Protein AF-A0ABD2NFI1-F1 (afdb_monomer_lite)

Radius of gyration: 17.72 Å; chains: 1; bounding box: 40×40×46 Å

Organism: NCBI:txid559131

Secondary structure (DSSP, 8-state):
------TTS--EEE-S--SGGGEEEE-BTTBSSS-SEEEE---TT-EEE-HHHHHHHHHHHH--HHHHTTHHHHHHHHHHHHHHHHHHTT--HHHHS-HHHHHHHHHHHHHHHHHHHHHHHHHHT--TTTS--HHHHHHTT--GGGGTTPPPS-HHHHHHHHHHHHHHHHHHH-

Foldseek 3Di:
DDDPDPPPLLWDFALLQQEPVQKDFDDDDPPPDDGPDIDGHDSPPTDTDHNLNNVLLHCLQPDDLVVLVCVVVSLVVVLVVVQVVCVVVPHHCVPSPDSVSVVVCCLVPSVNSLVNNLLNNQQVQDDPVQDDPPVVCVVVVHDPVVSNVRDRPPVVVSVNSNVSSVVSCVVPRD

Sequence (174 aa):
MGSPLDEGDRLVIAHSDCWNNNFMFKYQDEDEITPSKMSFLDFQISMMDSPVKDLAQNIYATCDKSCLDHFDLLLETYYKSLSSSIRSLGSNPDELFTYEQLKQHWQKYSLAGLLSSLTIIKVELLEKDDAPDMVKMAEEGKSIEEYFDLTVRNEEEYNRRILDVFIHYGDNFL

pLDDT: mean 88.52, std 11.93, range [32.16, 98.44]

Structure (mmCIF, N/CA/C/O backbone):
data_AF-A0ABD2NFI1-F1
#
_entry.id   AF-A0ABD2NFI1-F1
#
loop_
_atom_site.group_PDB
_atom_site.id
_atom_site.type_symbol
_atom_site.label_atom_id
_atom_site.label_alt_id
_atom_site.label_comp_id
_atom_site.label_asym_id
_atom_site.label_entity_id
_atom_site.label_seq_id
_atom_site.pdbx_PDB_ins_code
_atom_site.Cartn_x
_atom_site.Cartn_y
_atom_site.Cartn_z
_atom_site.occupancy
_atom_site.B_iso_or_equiv
_atom_site.auth_seq_id
_atom_site.auth_comp_id
_atom_site.auth_asym_id
_atom_site.auth_atom_id
_atom_site.pdbx_PDB_model_num
ATOM 1 N N . MET A 1 1 ? 14.636 -13.029 6.472 1.00 32.16 1 MET A N 1
ATOM 2 C CA . MET A 1 1 ? 14.341 -13.068 7.923 1.00 32.16 1 MET A CA 1
ATOM 3 C C . MET A 1 1 ? 13.673 -11.755 8.285 1.00 32.16 1 MET A C 1
ATOM 5 O O . MET A 1 1 ? 14.338 -10.731 8.204 1.00 32.16 1 MET A O 1
ATOM 9 N N . GLY A 1 2 ? 12.369 -11.758 8.575 1.00 44.31 2 GLY A N 1
ATOM 10 C CA . GLY A 1 2 ? 11.686 -10.562 9.076 1.00 44.31 2 GLY A CA 1
ATOM 11 C C . GLY A 1 2 ? 12.205 -10.204 10.468 1.00 44.31 2 GLY A C 1
ATOM 12 O O . GLY A 1 2 ? 12.577 -11.100 11.227 1.00 44.31 2 GLY A O 1
ATOM 13 N N . SER A 1 3 ? 12.267 -8.911 10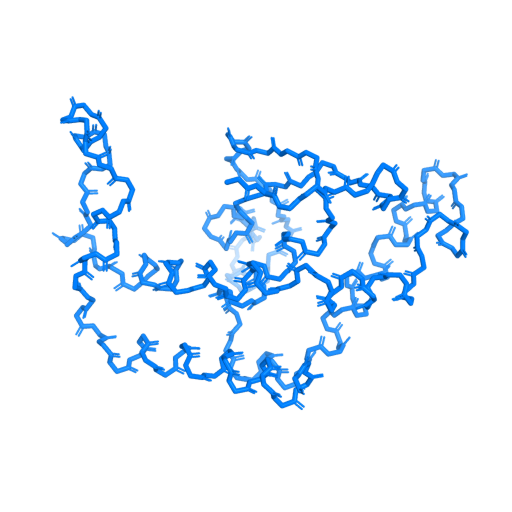.795 1.00 49.59 3 SER A N 1
ATOM 14 C CA . SER A 1 3 ? 12.455 -8.479 12.183 1.00 49.59 3 SER A CA 1
ATOM 15 C C . SER A 1 3 ? 11.414 -9.172 13.069 1.00 49.59 3 SER A C 1
ATOM 17 O O . SER A 1 3 ? 10.292 -9.362 12.592 1.00 49.59 3 SER A O 1
ATOM 19 N N . PRO A 1 4 ? 11.727 -9.531 14.326 1.00 52.56 4 PRO A N 1
ATOM 20 C CA . PRO A 1 4 ? 10.717 -10.063 15.231 1.00 52.56 4 PRO A CA 1
ATOM 21 C C . PRO A 1 4 ? 9.577 -9.045 15.324 1.00 52.56 4 PRO A C 1
ATOM 23 O O . PRO A 1 4 ? 9.786 -7.919 15.770 1.00 52.56 4 PRO A O 1
ATOM 26 N N . LEU A 1 5 ? 8.407 -9.405 14.800 1.00 57.81 5 LEU A N 1
ATOM 27 C CA . LEU A 1 5 ? 7.184 -8.652 15.031 1.00 57.81 5 LEU A CA 1
ATOM 28 C C . LEU A 1 5 ? 6.829 -8.881 16.498 1.00 57.81 5 LEU A C 1
ATOM 30 O O . LEU A 1 5 ? 6.733 -10.031 16.930 1.00 57.81 5 LEU A O 1
ATOM 34 N N . ASP A 1 6 ? 6.697 -7.809 17.273 1.00 58.41 6 ASP A N 1
ATOM 35 C CA . ASP A 1 6 ? 6.327 -7.932 18.679 1.00 58.41 6 ASP A CA 1
ATOM 36 C C . ASP A 1 6 ? 4.886 -8.462 18.759 1.00 58.41 6 ASP A C 1
ATOM 38 O O . ASP A 1 6 ? 3.989 -7.931 18.104 1.00 58.41 6 ASP A O 1
ATOM 42 N N . GLU A 1 7 ? 4.632 -9.486 19.583 1.00 49.69 7 GLU A N 1
ATOM 43 C CA . GLU A 1 7 ? 3.296 -10.090 19.791 1.00 49.69 7 GLU A CA 1
ATOM 44 C C . GLU A 1 7 ? 2.213 -9.067 20.224 1.00 49.69 7 GLU A C 1
ATOM 46 O O . GLU A 1 7 ? 1.022 -9.379 20.220 1.00 49.69 7 GLU A O 1
ATOM 51 N N . GLY A 1 8 ? 2.604 -7.833 20.571 1.00 61.81 8 GLY A N 1
ATOM 52 C CA . GLY A 1 8 ? 1.719 -6.710 20.891 1.00 61.81 8 GLY A CA 1
ATOM 53 C C . GLY A 1 8 ? 1.258 -5.852 19.702 1.00 61.81 8 GLY A C 1
ATOM 54 O O . GLY A 1 8 ? 0.309 -5.083 19.862 1.00 61.81 8 GLY A O 1
ATOM 55 N N . ASP A 1 9 ? 1.852 -5.989 18.514 1.00 67.00 9 ASP A N 1
ATOM 56 C CA . ASP A 1 9 ? 1.674 -5.051 17.391 1.00 67.00 9 ASP A CA 1
ATOM 57 C C . ASP A 1 9 ? 0.393 -5.294 16.563 1.00 67.00 9 ASP A C 1
ATOM 59 O O . ASP A 1 9 ? 0.391 -5.083 15.360 1.00 67.00 9 ASP A O 1
ATOM 63 N N . ARG A 1 10 ? -0.724 -5.726 17.174 1.00 82.06 10 ARG A N 1
ATOM 64 C CA . ARG A 1 10 ? -2.060 -5.815 16.521 1.00 82.06 10 ARG A CA 1
ATOM 65 C C . ARG A 1 10 ? -2.000 -6.325 15.063 1.00 82.06 10 ARG A C 1
ATOM 67 O O . ARG A 1 10 ? -2.485 -5.671 14.140 1.00 82.06 10 ARG A O 1
ATOM 74 N N . LEU A 1 11 ? -1.357 -7.477 14.871 1.00 89.25 11 LEU A N 1
ATOM 75 C CA . LEU A 1 11 ? -1.077 -8.032 13.546 1.00 89.25 11 LEU A CA 1
ATOM 76 C C . LEU A 1 11 ? -2.362 -8.422 12.802 1.00 89.25 11 LEU A C 1
ATOM 78 O O . LEU A 1 11 ? -3.354 -8.831 13.411 1.00 89.25 11 LEU A O 1
ATOM 82 N N . VAL A 1 12 ? -2.310 -8.348 11.475 1.00 92.12 12 VAL A N 1
ATOM 83 C CA . VAL A 1 12 ? -3.376 -8.770 10.558 1.00 92.12 12 VAL A CA 1
ATOM 84 C C . VAL A 1 12 ? -2.855 -9.848 9.614 1.00 92.12 12 VAL A C 1
ATOM 86 O O . VAL A 1 12 ? -1.648 -10.020 9.467 1.00 92.12 12 VAL A O 1
ATOM 89 N N . ILE A 1 13 ? -3.761 -10.559 8.942 1.00 93.94 13 ILE A N 1
ATOM 90 C CA . ILE A 1 13 ? -3.381 -11.362 7.775 1.00 93.94 13 ILE A CA 1
ATOM 91 C C . ILE A 1 13 ? -3.102 -10.375 6.639 1.00 93.94 13 ILE A C 1
ATOM 93 O O . ILE A 1 13 ? -4.037 -9.800 6.083 1.00 93.94 13 ILE A O 1
ATOM 97 N N . ALA A 1 14 ? -1.824 -10.158 6.346 1.00 93.81 14 ALA A N 1
ATOM 98 C CA . ALA A 1 14 ? -1.363 -9.342 5.237 1.00 93.81 14 ALA A CA 1
ATOM 99 C C . ALA A 1 14 ? -1.284 -10.191 3.964 1.00 93.81 14 ALA A C 1
ATOM 101 O O . ALA A 1 14 ? -0.852 -11.348 3.993 1.00 93.81 14 ALA A O 1
ATOM 102 N N . HIS A 1 15 ? -1.657 -9.601 2.835 1.00 95.06 15 HIS A N 1
ATOM 103 C CA . HIS A 1 15 ? -1.530 -10.199 1.514 1.00 95.06 15 HIS A CA 1
ATOM 104 C C . HIS A 1 15 ? -0.072 -10.533 1.191 1.00 95.06 15 HIS A C 1
ATOM 106 O O . HIS A 1 15 ? 0.206 -11.604 0.655 1.00 95.06 15 HIS A O 1
ATOM 112 N N . SER A 1 16 ? 0.845 -9.632 1.564 1.00 91.06 16 SER A N 1
ATOM 113 C CA . SER A 1 16 ? 2.303 -9.681 1.355 1.00 91.06 16 SER A CA 1
ATOM 114 C C . SER A 1 16 ? 2.768 -9.611 -0.107 1.00 91.06 16 SER A C 1
ATOM 116 O O . SER A 1 16 ? 3.968 -9.603 -0.372 1.00 91.06 16 SER A O 1
ATOM 118 N N . ASP A 1 17 ? 1.818 -9.493 -1.035 1.00 90.44 17 ASP A N 1
ATOM 119 C CA . ASP A 1 17 ? 2.024 -9.295 -2.475 1.00 90.44 17 ASP A CA 1
ATOM 120 C C . ASP A 1 17 ? 0.986 -8.293 -3.019 1.00 90.44 17 ASP A C 1
ATOM 122 O O . ASP A 1 17 ? 0.242 -8.553 -3.960 1.00 90.44 17 ASP A O 1
ATOM 126 N N . CYS A 1 18 ? 0.829 -7.164 -2.335 1.00 90.25 18 CYS A N 1
ATOM 127 C CA . CYS A 1 18 ? -0.276 -6.223 -2.504 1.00 90.25 18 CYS A CA 1
ATOM 128 C C . CYS A 1 18 ? 0.027 -5.129 -3.548 1.00 90.25 18 CYS A C 1
ATOM 130 O O . CYS A 1 18 ? -0.029 -3.934 -3.259 1.00 90.25 18 CYS A O 1
ATOM 132 N N . TRP A 1 19 ? 0.360 -5.513 -4.778 1.00 87.50 19 TRP A N 1
ATOM 133 C CA . TRP A 1 19 ? 0.554 -4.594 -5.910 1.00 87.50 19 TRP A CA 1
ATOM 134 C C . TRP A 1 19 ? -0.614 -4.680 -6.901 1.00 87.50 19 TRP A C 1
ATOM 136 O O . TRP A 1 19 ? -1.422 -5.608 -6.855 1.00 87.50 19 TRP A O 1
ATOM 146 N N . ASN A 1 20 ? -0.742 -3.678 -7.773 1.00 85.38 20 ASN A N 1
ATOM 147 C CA . ASN A 1 20 ? -1.895 -3.496 -8.667 1.00 85.38 20 ASN A CA 1
ATOM 148 C C . ASN A 1 20 ? -2.203 -4.710 -9.562 1.00 85.38 20 ASN A C 1
ATOM 150 O O . ASN A 1 20 ? -3.373 -4.950 -9.851 1.00 85.38 20 ASN A O 1
ATOM 154 N N . ASN A 1 21 ? -1.197 -5.486 -9.972 1.00 88.31 21 ASN A N 1
ATOM 155 C CA . ASN A 1 21 ? -1.400 -6.682 -10.798 1.00 88.31 21 ASN A CA 1
ATOM 156 C C . ASN A 1 21 ? -2.210 -7.781 -10.095 1.00 88.31 21 ASN A C 1
ATOM 158 O O . ASN A 1 21 ? -2.882 -8.560 -10.768 1.00 88.31 21 ASN A O 1
ATOM 162 N N . ASN A 1 22 ? -2.223 -7.798 -8.762 1.00 92.62 22 ASN A N 1
ATOM 163 C CA . ASN A 1 22 ? -3.023 -8.740 -7.980 1.00 92.62 22 ASN A CA 1
ATOM 164 C C . ASN A 1 22 ? -4.433 -8.205 -7.683 1.00 92.62 22 ASN A C 1
ATOM 166 O O . ASN A 1 22 ? -5.180 -8.808 -6.908 1.00 92.62 22 ASN A O 1
ATOM 170 N N . PHE A 1 23 ? -4.825 -7.066 -8.269 1.00 93.69 23 PHE A N 1
ATOM 171 C CA . PHE A 1 23 ? -6.151 -6.474 -8.096 1.00 93.69 23 PHE A CA 1
ATOM 172 C C . PHE A 1 23 ? -6.967 -6.671 -9.374 1.00 93.69 23 PHE A C 1
ATOM 174 O O . PHE A 1 23 ? -6.698 -6.084 -10.419 1.00 93.69 23 PHE A O 1
ATOM 181 N N . MET A 1 24 ? -8.022 -7.478 -9.291 1.00 94.44 24 MET A N 1
ATOM 182 C CA . MET A 1 24 ? -8.978 -7.639 -10.378 1.00 94.44 24 MET A CA 1
ATOM 183 C C . MET A 1 24 ? -10.095 -6.609 -10.251 1.00 94.44 24 MET A C 1
ATOM 185 O O . MET A 1 24 ? -10.837 -6.605 -9.267 1.00 94.44 24 MET A O 1
ATOM 189 N N . PHE A 1 25 ? -10.263 -5.779 -11.276 1.00 93.81 25 PHE A N 1
ATOM 190 C CA . PHE A 1 25 ? -11.301 -4.756 -11.337 1.00 93.81 25 PHE A CA 1
ATOM 191 C C . PHE A 1 25 ? -12.456 -5.179 -12.250 1.00 93.81 25 PHE A C 1
ATOM 193 O O . PHE A 1 25 ? -12.250 -5.707 -13.341 1.00 93.81 25 PHE A O 1
ATOM 200 N N . LYS A 1 26 ? -13.695 -4.930 -11.811 1.00 93.75 26 LYS A N 1
ATOM 201 C CA . LYS A 1 26 ? -14.905 -5.114 -12.622 1.00 93.75 26 LYS A CA 1
ATOM 202 C C . LYS A 1 26 ? -15.460 -3.764 -13.054 1.00 93.75 26 LYS A C 1
ATOM 204 O O . LYS A 1 26 ? -15.989 -3.028 -12.221 1.00 93.75 26 LYS A O 1
ATOM 209 N N . TYR A 1 27 ? -15.480 -3.522 -14.352 1.00 93.75 27 TYR A N 1
ATOM 210 C CA . TYR A 1 27 ? -16.103 -2.361 -14.985 1.00 93.75 27 TYR A CA 1
ATOM 211 C C . TYR A 1 27 ? -17.554 -2.673 -15.394 1.00 93.75 27 TYR A C 1
ATOM 213 O O . TYR A 1 27 ? -17.928 -3.846 -15.503 1.00 93.75 27 TYR A O 1
ATOM 221 N N . GLN A 1 28 ? -18.400 -1.649 -15.516 1.00 89.12 28 GLN A N 1
ATOM 222 C CA . GLN A 1 28 ? -19.791 -1.800 -15.972 1.00 89.12 28 GLN A CA 1
ATOM 223 C C . GLN A 1 28 ? -19.896 -1.277 -17.398 1.00 89.12 28 GLN A C 1
ATOM 225 O O . GLN A 1 28 ? -19.496 -0.144 -17.641 1.00 89.12 28 GLN A O 1
ATOM 230 N N . ASP A 1 29 ? -20.469 -2.083 -18.293 1.00 84.19 29 ASP A N 1
ATOM 231 C CA . ASP A 1 29 ? -20.730 -1.751 -19.698 1.00 84.19 29 ASP A CA 1
ATOM 232 C C . ASP A 1 29 ? -19.616 -0.898 -20.346 1.00 84.19 29 ASP A C 1
ATOM 234 O O . ASP A 1 29 ? -18.494 -1.378 -20.479 1.00 84.19 29 ASP A O 1
ATOM 238 N N . GLU A 1 30 ? -19.920 0.341 -20.748 1.00 84.00 30 GLU A N 1
ATOM 239 C CA . GLU A 1 30 ? -19.018 1.253 -21.474 1.00 84.00 30 GLU A CA 1
ATOM 240 C C . GLU A 1 30 ? -18.089 2.093 -20.565 1.00 84.00 30 GLU A C 1
ATOM 242 O O . GLU A 1 30 ? -17.254 2.839 -21.076 1.00 84.00 30 GLU A O 1
ATOM 247 N N . ASP A 1 31 ? -18.214 2.019 -19.231 1.00 83.81 31 ASP A N 1
ATOM 248 C CA . ASP A 1 31 ? -17.344 2.770 -18.311 1.00 83.81 31 ASP A CA 1
ATOM 249 C C . ASP A 1 31 ? -16.044 2.004 -18.046 1.00 83.81 31 ASP A C 1
ATOM 251 O O . ASP A 1 31 ? -15.957 1.187 -17.131 1.00 83.81 31 ASP A O 1
ATOM 255 N N . GLU A 1 32 ? -15.021 2.292 -18.849 1.00 83.62 32 GLU A N 1
ATOM 256 C CA . GLU A 1 32 ? -13.670 1.731 -18.712 1.00 83.62 32 GLU A CA 1
ATOM 257 C C . GLU A 1 32 ? -12.801 2.468 -17.672 1.00 83.62 32 GLU A C 1
ATOM 259 O O . GLU A 1 32 ? -11.649 2.096 -17.452 1.00 83.62 32 GLU A O 1
ATOM 264 N N . ILE A 1 33 ? -13.323 3.518 -17.025 1.00 87.44 33 ILE A N 1
ATOM 265 C CA . ILE A 1 33 ? -12.550 4.375 -16.114 1.00 87.44 33 ILE A CA 1
ATOM 266 C C . ILE A 1 33 ? -12.843 4.013 -14.658 1.00 87.44 33 ILE A C 1
ATOM 268 O O . ILE A 1 33 ? -11.915 3.865 -13.860 1.00 87.44 33 ILE A O 1
ATOM 272 N N . THR A 1 34 ? -14.117 3.847 -14.296 1.00 90.31 34 THR A N 1
ATOM 273 C CA . THR A 1 34 ? -14.517 3.669 -12.895 1.00 90.31 34 THR A CA 1
ATOM 274 C C . THR A 1 34 ? -14.871 2.211 -12.598 1.00 90.31 34 THR A C 1
ATOM 276 O O . THR A 1 34 ? -15.915 1.717 -13.033 1.00 90.31 34 THR A O 1
ATOM 279 N N . PRO A 1 35 ? -14.060 1.486 -11.807 1.00 92.38 35 PRO A N 1
ATOM 280 C CA . PRO A 1 35 ? -14.388 0.117 -11.449 1.00 92.38 35 PRO A CA 1
ATOM 281 C C . PRO A 1 35 ? -15.569 0.074 -10.471 1.00 92.38 35 PRO A C 1
ATOM 283 O O . PRO A 1 35 ? -15.612 0.770 -9.459 1.00 92.38 35 PRO A O 1
ATOM 286 N N . SER A 1 36 ? -16.526 -0.810 -10.741 1.00 93.00 36 SER A N 1
ATOM 287 C CA . SER A 1 36 ? -17.692 -1.059 -9.884 1.00 93.00 36 SER A CA 1
ATOM 288 C C . SER A 1 36 ? -17.430 -2.045 -8.748 1.00 93.00 36 SER A C 1
ATOM 290 O O . SER A 1 36 ? -18.149 -2.037 -7.748 1.00 93.00 36 SER A O 1
ATOM 292 N N . LYS A 1 37 ? -16.448 -2.940 -8.914 1.00 93.69 37 LYS A N 1
ATOM 293 C CA . LYS A 1 37 ? -15.995 -3.897 -7.895 1.00 93.69 37 LYS A CA 1
ATOM 294 C C . LYS A 1 37 ? -14.505 -4.162 -8.057 1.00 93.69 37 LYS A C 1
ATOM 296 O O . LYS A 1 37 ? -13.966 -4.010 -9.150 1.00 93.69 37 LYS A O 1
ATOM 301 N N . MET A 1 38 ? -13.888 -4.631 -6.982 1.00 94.12 38 MET A N 1
ATOM 302 C CA . MET A 1 38 ? -12.505 -5.091 -6.959 1.00 94.12 38 MET A CA 1
ATOM 303 C C . MET A 1 38 ? -12.419 -6.417 -6.196 1.00 94.12 38 MET A C 1
ATOM 305 O O . MET A 1 38 ? -13.231 -6.681 -5.304 1.00 94.12 38 MET A O 1
ATOM 309 N N . SER A 1 39 ? -11.461 -7.268 -6.541 1.00 95.31 39 SER A N 1
ATOM 310 C CA . SER A 1 39 ? -11.100 -8.462 -5.773 1.00 95.31 39 SER A CA 1
ATOM 311 C C . SER A 1 39 ? -9.590 -8.670 -5.810 1.00 95.31 39 SER A C 1
ATOM 313 O O . SER A 1 39 ? -8.978 -8.479 -6.854 1.00 95.31 39 SER A O 1
ATOM 315 N N . PHE A 1 40 ? -9.007 -9.053 -4.676 1.00 94.81 40 PHE A N 1
ATOM 316 C CA . PHE A 1 40 ? -7.603 -9.457 -4.598 1.00 94.81 40 PHE A CA 1
ATOM 317 C C . PHE A 1 40 ? -7.422 -10.883 -5.141 1.00 94.81 40 PHE A C 1
ATOM 319 O O . PHE A 1 40 ? -8.329 -11.713 -5.011 1.00 94.81 40 PHE A O 1
ATOM 326 N N . LEU A 1 41 ? -6.258 -11.158 -5.725 1.00 94.75 41 LEU A N 1
ATOM 327 C CA . LEU A 1 41 ? -5.817 -12.454 -6.247 1.00 94.75 41 LEU A CA 1
ATOM 328 C C . LEU A 1 41 ? -4.489 -12.863 -5.592 1.00 94.75 41 LEU A C 1
ATOM 330 O O . LEU A 1 41 ? -3.818 -12.028 -5.015 1.00 94.75 41 LEU A O 1
ATOM 334 N N . ASP A 1 42 ? -4.080 -14.124 -5.735 1.00 92.44 42 ASP A N 1
ATOM 335 C CA . ASP A 1 42 ? -2.712 -14.579 -5.427 1.00 92.44 42 ASP A CA 1
ATOM 336 C C . ASP A 1 42 ? -2.242 -14.412 -3.965 1.00 92.44 42 ASP A C 1
ATOM 338 O O . ASP A 1 42 ? -1.211 -13.826 -3.644 1.00 92.44 42 ASP A O 1
ATOM 342 N N . PHE A 1 43 ? -2.950 -15.086 -3.055 1.00 93.94 43 PHE A N 1
ATOM 343 C CA . PHE A 1 43 ? -2.652 -15.155 -1.612 1.00 93.94 43 PHE A CA 1
ATOM 344 C C . PHE A 1 43 ? -1.516 -16.130 -1.228 1.00 93.94 43 PHE A C 1
ATOM 346 O O . PHE A 1 43 ? -1.434 -16.599 -0.091 1.00 93.94 43 PHE A O 1
ATOM 353 N N . GLN A 1 44 ? -0.651 -16.500 -2.173 1.00 90.06 44 GLN 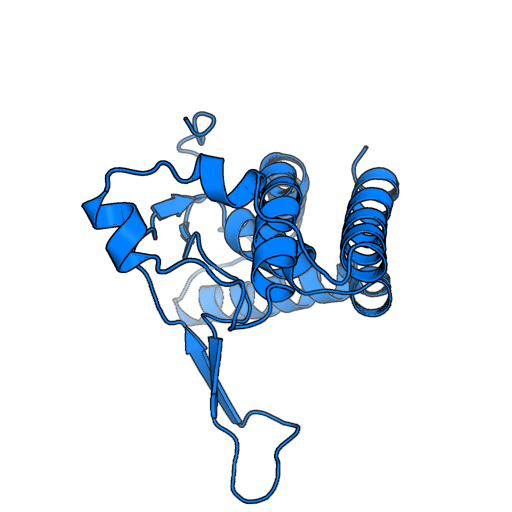A N 1
ATOM 354 C CA . GLN A 1 44 ? 0.326 -17.591 -2.020 1.00 90.06 44 GLN A CA 1
ATOM 355 C C . GLN A 1 44 ? 1.423 -17.326 -0.977 1.00 90.06 44 GLN A C 1
ATOM 357 O O . GLN A 1 44 ? 2.026 -18.271 -0.470 1.00 90.06 44 GLN A O 1
ATOM 362 N N . ILE A 1 45 ? 1.657 -16.056 -0.635 1.00 90.00 45 ILE A N 1
ATOM 363 C CA . ILE A 1 45 ? 2.640 -15.638 0.374 1.00 90.00 45 ILE A CA 1
ATOM 364 C C . ILE A 1 45 ? 2.021 -14.859 1.538 1.00 90.00 45 ILE A C 1
ATOM 366 O O . ILE A 1 45 ? 2.742 -14.217 2.299 1.00 90.00 45 ILE A O 1
ATOM 370 N N . SER A 1 46 ? 0.696 -14.914 1.702 1.00 94.06 46 SER A N 1
ATOM 371 C CA . SER A 1 46 ? 0.021 -14.200 2.786 1.00 94.06 46 SER A CA 1
ATOM 372 C C . SER A 1 46 ? 0.473 -14.690 4.162 1.00 94.06 46 SER A C 1
ATOM 374 O O . SER A 1 46 ? 0.596 -15.890 4.415 1.00 94.06 46 SER A O 1
ATOM 376 N N . MET A 1 47 ? 0.703 -13.747 5.073 1.00 92.38 47 MET A N 1
ATOM 377 C CA . MET A 1 47 ? 1.242 -14.023 6.403 1.00 92.38 47 MET A CA 1
ATOM 378 C C . MET A 1 47 ? 0.775 -12.992 7.432 1.00 92.38 47 MET A C 1
ATOM 380 O O . MET A 1 47 ? 0.250 -11.938 7.087 1.00 92.38 47 MET A O 1
ATOM 384 N N . MET A 1 48 ? 0.944 -13.310 8.718 1.00 93.50 48 MET A N 1
ATOM 385 C CA . MET A 1 48 ? 0.645 -12.370 9.799 1.00 93.50 48 MET A CA 1
ATOM 386 C C . MET A 1 48 ? 1.699 -11.262 9.838 1.00 93.50 48 MET A C 1
ATOM 388 O O . MET A 1 48 ? 2.871 -11.543 10.089 1.00 93.50 48 MET A O 1
ATOM 392 N N . ASP A 1 49 ? 1.285 -10.018 9.615 1.00 91.56 49 ASP A N 1
ATOM 393 C CA . ASP A 1 49 ? 2.170 -8.853 9.640 1.00 91.56 49 ASP A CA 1
ATOM 394 C C . ASP A 1 49 ? 1.390 -7.576 10.015 1.00 91.56 49 ASP A C 1
ATOM 396 O O . ASP A 1 49 ? 0.180 -7.593 10.258 1.00 91.56 49 ASP A O 1
ATOM 400 N N . SER A 1 50 ? 2.088 -6.450 10.103 1.00 93.19 50 SER A N 1
ATOM 401 C CA . SER A 1 50 ? 1.484 -5.129 10.219 1.00 93.19 50 SER A CA 1
ATOM 402 C C . SER A 1 50 ? 0.666 -4.795 8.960 1.00 93.19 50 SER A C 1
ATOM 404 O O . SER A 1 50 ? 1.166 -5.004 7.851 1.00 93.19 50 SER A O 1
ATOM 406 N N . PRO A 1 51 ? -0.522 -4.162 9.079 1.00 93.81 51 PRO A N 1
ATOM 407 C CA . PRO A 1 51 ? -1.301 -3.706 7.918 1.00 93.81 51 PRO A CA 1
ATOM 408 C C . PRO A 1 51 ? -0.524 -2.736 7.009 1.00 93.81 51 PRO A C 1
ATOM 410 O O . PRO A 1 51 ? -0.815 -2.606 5.822 1.00 93.81 51 PRO A O 1
ATOM 413 N N . VAL A 1 52 ? 0.498 -2.069 7.556 1.00 95.88 52 VAL A N 1
ATOM 414 C CA . VAL A 1 52 ? 1.377 -1.157 6.817 1.00 95.88 52 VAL A CA 1
ATOM 415 C C . VAL A 1 52 ? 2.209 -1.867 5.762 1.00 95.88 52 VAL A C 1
ATOM 417 O O . VAL A 1 52 ? 2.591 -1.221 4.797 1.00 95.88 52 VAL A O 1
ATOM 420 N N . LYS A 1 53 ? 2.504 -3.163 5.898 1.00 93.12 53 LYS A N 1
ATOM 421 C CA . LYS A 1 53 ? 3.319 -3.864 4.898 1.00 93.12 53 LYS A CA 1
ATOM 422 C C . LYS A 1 53 ? 2.652 -3.869 3.531 1.00 93.12 53 LYS A C 1
ATOM 424 O O . LYS A 1 53 ? 3.271 -3.425 2.570 1.00 93.12 53 LYS A O 1
ATOM 429 N N . ASP A 1 54 ? 1.385 -4.270 3.480 1.00 95.00 54 ASP A N 1
ATOM 430 C CA . ASP A 1 54 ? 0.594 -4.225 2.251 1.00 95.00 54 ASP A CA 1
ATOM 431 C C . ASP A 1 54 ? 0.411 -2.786 1.766 1.00 95.00 54 ASP A C 1
ATOM 433 O O . ASP A 1 54 ? 0.580 -2.506 0.584 1.00 95.00 54 ASP A O 1
ATOM 437 N N . LEU A 1 55 ? 0.102 -1.859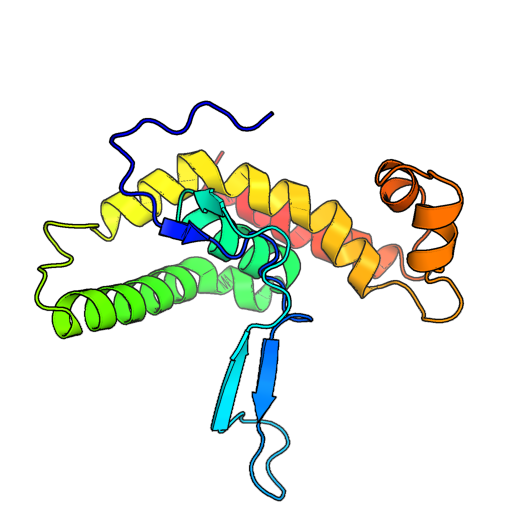 2.679 1.00 96.19 55 LEU A N 1
ATOM 438 C CA . LEU A 1 55 ? -0.170 -0.468 2.318 1.00 96.19 55 LEU A CA 1
ATOM 439 C C . LEU A 1 55 ? 1.069 0.238 1.747 1.00 96.19 55 LEU A C 1
ATOM 441 O O . LEU A 1 55 ? 0.977 0.908 0.724 1.00 96.19 55 LEU A O 1
ATOM 445 N N . ALA A 1 56 ? 2.229 0.074 2.382 1.00 96.69 56 ALA A N 1
ATOM 446 C CA . ALA A 1 56 ? 3.486 0.662 1.935 1.00 96.69 56 ALA A CA 1
ATOM 447 C C . ALA A 1 56 ? 3.985 0.012 0.646 1.00 96.69 56 ALA A C 1
ATOM 449 O O . ALA A 1 56 ? 4.453 0.724 -0.238 1.00 96.69 56 ALA A O 1
ATOM 450 N N . GLN A 1 57 ? 3.862 -1.314 0.515 1.00 94.75 57 GLN A N 1
ATOM 451 C CA . GLN A 1 57 ? 4.179 -2.003 -0.735 1.00 94.75 57 GLN A CA 1
ATOM 452 C C . GLN A 1 57 ? 3.298 -1.477 -1.870 1.00 94.75 57 GLN A C 1
ATOM 454 O O . GLN A 1 57 ? 3.829 -1.106 -2.909 1.00 94.75 57 GLN A O 1
ATOM 459 N N . ASN A 1 58 ? 1.984 -1.359 -1.659 1.00 95.12 58 ASN A N 1
ATOM 460 C CA . ASN A 1 58 ? 1.064 -0.861 -2.674 1.00 95.12 58 ASN A CA 1
ATOM 461 C C . ASN A 1 58 ? 1.363 0.589 -3.076 1.00 95.12 58 ASN A C 1
ATOM 463 O O . ASN A 1 58 ? 1.550 0.873 -4.259 1.00 95.12 58 ASN A O 1
ATOM 467 N N . ILE A 1 59 ? 1.444 1.496 -2.097 1.00 96.44 59 ILE A N 1
ATOM 468 C CA . ILE A 1 59 ? 1.660 2.926 -2.344 1.00 96.44 59 ILE A CA 1
ATOM 469 C C . ILE A 1 59 ? 2.999 3.141 -3.050 1.00 96.44 59 ILE A C 1
ATOM 471 O O . ILE A 1 59 ? 3.031 3.775 -4.098 1.00 96.44 59 ILE A O 1
ATOM 475 N N . TYR A 1 60 ? 4.101 2.584 -2.539 1.00 96.69 60 TYR A N 1
ATOM 476 C CA . TYR A 1 60 ? 5.412 2.813 -3.150 1.00 96.69 60 TYR A CA 1
ATOM 477 C C . TYR A 1 60 ? 5.644 2.030 -4.438 1.00 96.69 60 TYR A C 1
ATOM 479 O O . TYR A 1 60 ? 6.487 2.435 -5.230 1.00 96.69 60 TYR A O 1
ATOM 487 N N . ALA A 1 61 ? 4.932 0.929 -4.677 1.00 93.12 61 ALA A N 1
ATOM 488 C CA . ALA A 1 61 ? 5.004 0.251 -5.964 1.00 93.12 61 ALA A CA 1
ATOM 489 C C . ALA A 1 61 ? 4.207 0.988 -7.040 1.00 93.12 61 ALA A C 1
ATOM 491 O O . ALA A 1 61 ? 4.672 1.057 -8.166 1.00 93.12 61 ALA A O 1
ATOM 492 N N . THR A 1 62 ? 3.039 1.554 -6.721 1.00 91.88 62 THR A N 1
ATOM 493 C CA . THR A 1 62 ? 2.059 1.954 -7.749 1.00 91.88 62 THR A CA 1
ATOM 494 C C . THR A 1 62 ? 1.851 3.461 -7.891 1.00 91.88 62 THR A C 1
ATOM 496 O O . THR A 1 62 ? 1.468 3.911 -8.970 1.00 91.88 62 THR A O 1
ATOM 499 N N . CYS A 1 63 ? 2.112 4.259 -6.851 1.00 93.88 63 CYS A N 1
ATOM 500 C CA . CYS A 1 63 ? 1.898 5.702 -6.915 1.00 93.88 63 CYS A CA 1
ATOM 501 C C . CYS A 1 63 ? 3.039 6.436 -7.618 1.00 93.88 63 CYS A C 1
ATOM 503 O O . CYS A 1 63 ? 4.219 6.171 -7.396 1.00 93.88 63 CYS A O 1
ATOM 505 N N . ASP A 1 64 ? 2.665 7.410 -8.444 1.00 92.31 64 ASP A N 1
ATOM 506 C CA . ASP A 1 64 ? 3.579 8.425 -8.949 1.00 92.31 64 ASP A CA 1
ATOM 507 C C . ASP A 1 64 ? 3.680 9.609 -7.974 1.00 92.31 64 ASP A C 1
ATOM 509 O O . ASP A 1 64 ? 2.979 9.676 -6.957 1.00 92.31 64 ASP A O 1
ATOM 513 N N . LYS A 1 65 ? 4.529 10.585 -8.309 1.00 94.25 65 LYS A N 1
ATOM 514 C CA . LYS A 1 65 ? 4.683 11.808 -7.521 1.00 94.25 65 LYS A CA 1
ATOM 515 C C . LYS A 1 65 ? 3.347 12.504 -7.219 1.00 94.25 65 LYS A C 1
ATOM 517 O O . LYS A 1 65 ? 3.157 12.979 -6.107 1.00 94.25 65 LYS A O 1
ATOM 522 N N . SER A 1 66 ? 2.417 12.563 -8.174 1.00 95.00 66 SER A N 1
ATOM 523 C CA . SER A 1 66 ? 1.142 13.266 -7.983 1.00 95.00 66 SER A CA 1
ATOM 524 C C . SER A 1 66 ? 0.233 12.563 -6.969 1.00 95.00 66 SER A C 1
ATOM 526 O O . SER A 1 66 ? -0.432 13.226 -6.170 1.00 95.00 66 SER A O 1
ATOM 528 N N . CYS A 1 67 ? 0.252 11.227 -6.950 1.00 95.06 67 CYS A N 1
ATOM 529 C CA . CYS A 1 67 ? -0.395 10.434 -5.910 1.00 95.06 67 CYS A CA 1
ATOM 530 C C . CYS A 1 67 ? 0.295 10.644 -4.546 1.00 95.06 67 CYS A C 1
ATOM 532 O O . CYS A 1 67 ? -0.386 10.864 -3.544 1.00 95.06 67 CYS A O 1
ATOM 534 N N . LEU A 1 68 ? 1.633 10.630 -4.503 1.00 97.00 68 LEU A N 1
ATOM 535 C CA . LEU A 1 68 ? 2.414 10.814 -3.270 1.00 97.00 68 LEU A CA 1
ATOM 536 C C . LEU A 1 68 ? 2.272 12.218 -2.665 1.00 97.00 68 LEU A C 1
ATOM 538 O O . LEU A 1 68 ? 2.272 12.354 -1.447 1.00 97.00 68 LEU A O 1
ATOM 542 N N . ASP A 1 69 ? 2.055 13.252 -3.482 1.00 96.81 69 ASP A N 1
ATOM 543 C CA . ASP A 1 69 ? 1.729 14.602 -2.997 1.00 96.81 69 ASP A CA 1
ATOM 544 C C . ASP A 1 69 ? 0.412 14.610 -2.164 1.00 96.81 69 ASP A C 1
ATOM 546 O O . ASP A 1 69 ? 0.148 15.555 -1.422 1.00 96.81 69 ASP A O 1
ATOM 550 N N . HIS A 1 70 ? -0.399 13.543 -2.240 1.00 97.12 70 HIS A N 1
ATOM 551 C CA . HIS A 1 70 ? -1.624 13.320 -1.459 1.00 97.12 70 HIS A CA 1
ATOM 552 C C . HIS A 1 70 ? -1.497 12.165 -0.449 1.00 97.12 70 HIS A C 1
ATOM 554 O O . HIS A 1 70 ? -2.502 11.578 -0.043 1.00 97.12 70 HIS A O 1
ATOM 560 N N . PHE A 1 71 ? -0.280 11.823 -0.029 1.00 97.56 71 PHE A N 1
ATOM 561 C CA . PHE A 1 71 ? -0.003 10.674 0.832 1.00 97.56 71 PHE A CA 1
ATOM 562 C C . PHE A 1 71 ? -0.862 10.611 2.110 1.00 97.56 71 PHE A C 1
ATOM 564 O O . PHE A 1 71 ? -1.443 9.567 2.417 1.00 97.56 71 PHE A O 1
ATOM 571 N N . ASP A 1 72 ? -1.027 11.733 2.814 1.00 97.00 72 ASP A N 1
ATOM 572 C CA . ASP A 1 72 ? -1.856 11.793 4.026 1.00 97.00 72 ASP A CA 1
ATOM 573 C C . ASP A 1 72 ? -3.317 11.406 3.750 1.00 97.00 72 ASP A C 1
ATOM 575 O O . ASP A 1 72 ? -3.945 10.698 4.541 1.00 97.00 72 ASP A O 1
ATOM 579 N N . LEU A 1 73 ? -3.853 11.800 2.590 1.00 97.50 73 LEU A N 1
ATOM 580 C CA . LEU A 1 73 ? -5.206 11.432 2.181 1.00 97.50 73 LEU A CA 1
ATOM 581 C C . LEU A 1 73 ? -5.327 9.920 1.941 1.00 97.50 73 LEU A C 1
ATOM 583 O O . LEU A 1 73 ? -6.370 9.342 2.260 1.00 97.50 73 LEU A O 1
ATOM 587 N N . LEU A 1 74 ? -4.284 9.267 1.417 1.00 97.00 74 LEU A N 1
ATOM 588 C CA . LEU A 1 74 ? -4.258 7.811 1.235 1.00 97.00 74 LEU A CA 1
ATOM 589 C C . LEU A 1 74 ? -4.304 7.094 2.589 1.00 97.00 74 LEU A C 1
ATOM 591 O O . LEU A 1 74 ? -5.145 6.210 2.784 1.00 97.00 74 LEU A O 1
ATOM 595 N N . LEU A 1 75 ? -3.467 7.514 3.547 1.00 97.50 75 LEU A N 1
ATOM 596 C CA . LEU A 1 75 ? -3.462 6.952 4.901 1.00 97.50 75 LEU A CA 1
ATOM 597 C C . LEU A 1 75 ? -4.803 7.153 5.609 1.00 97.50 75 LEU A C 1
ATOM 599 O O . LEU A 1 75 ? -5.343 6.215 6.204 1.00 97.50 75 LEU A O 1
ATOM 603 N N . GLU A 1 76 ? -5.375 8.353 5.521 1.00 98.06 76 GLU A N 1
ATOM 604 C CA . GLU A 1 76 ? -6.686 8.636 6.093 1.00 98.06 76 GLU A CA 1
ATOM 605 C C . GLU A 1 76 ? -7.788 7.785 5.460 1.00 98.06 76 GLU A C 1
ATOM 607 O O . GLU A 1 76 ? -8.675 7.294 6.161 1.00 98.06 76 GLU A O 1
ATOM 612 N N . THR A 1 77 ? -7.762 7.616 4.138 1.00 97.75 77 THR A N 1
ATOM 613 C CA . THR A 1 77 ? -8.766 6.836 3.401 1.00 97.75 77 THR A CA 1
ATOM 614 C C . THR A 1 77 ? -8.703 5.362 3.786 1.00 97.75 77 THR A C 1
ATOM 616 O O . THR A 1 77 ? -9.742 4.743 4.056 1.00 97.75 77 THR A O 1
ATOM 619 N N . TYR A 1 78 ? -7.491 4.814 3.898 1.00 97.19 78 TYR A N 1
ATOM 620 C CA . TYR A 1 78 ? -7.273 3.467 4.413 1.00 97.19 78 TYR A CA 1
ATOM 621 C C . TYR A 1 78 ? -7.816 3.333 5.840 1.00 97.19 78 TYR A C 1
ATOM 623 O O . TYR A 1 78 ? -8.635 2.453 6.116 1.00 97.19 78 TYR A O 1
ATOM 631 N N . TYR A 1 79 ? -7.442 4.248 6.739 1.00 97.94 79 TYR A N 1
ATOM 632 C CA . TYR A 1 79 ? -7.862 4.185 8.137 1.00 97.94 79 TYR A CA 1
ATOM 633 C C . TYR A 1 79 ? -9.375 4.339 8.319 1.00 97.94 79 TYR A C 1
ATOM 635 O O . TYR A 1 79 ? -9.966 3.644 9.147 1.00 97.94 79 TYR A O 1
ATOM 643 N N . LYS A 1 80 ? -10.034 5.200 7.534 1.00 98.44 80 LYS A N 1
ATOM 644 C CA . LYS A 1 80 ? -11.502 5.341 7.530 1.00 98.44 80 LYS A CA 1
ATOM 645 C C . LYS A 1 80 ? -12.176 4.023 7.136 1.00 98.44 80 LYS A C 1
ATOM 647 O O . LYS A 1 80 ? -13.127 3.601 7.797 1.00 98.44 80 LYS A O 1
ATOM 652 N N . SER A 1 81 ? -11.652 3.341 6.118 1.00 97.62 81 SER A N 1
ATOM 653 C CA . SER A 1 81 ? -12.169 2.048 5.647 1.00 97.62 81 SER A CA 1
ATOM 654 C C . SER A 1 81 ? -11.942 0.927 6.668 1.00 97.62 81 SER A C 1
ATOM 656 O O . SER A 1 81 ? -12.870 0.178 6.991 1.00 97.62 81 SER A O 1
ATOM 658 N N . LEU A 1 82 ? -10.740 0.860 7.247 1.00 96.19 82 LEU A N 1
ATOM 659 C CA . LEU A 1 82 ? -10.404 -0.064 8.331 1.00 96.19 82 LEU A CA 1
ATOM 660 C C . LEU A 1 82 ? -11.304 0.168 9.551 1.00 96.19 82 LEU A C 1
ATOM 662 O O . LEU A 1 82 ? -11.914 -0.767 10.061 1.00 96.19 82 LEU A O 1
ATOM 666 N N . SER A 1 83 ? -11.458 1.422 9.973 1.00 97.88 83 SER A N 1
ATOM 667 C CA . SER A 1 83 ? -12.300 1.807 11.108 1.00 97.88 83 SER A CA 1
ATOM 668 C C . SER A 1 83 ? -13.759 1.416 10.902 1.00 97.88 83 SER A C 1
ATOM 670 O O . SER A 1 83 ? -14.393 0.897 11.820 1.00 97.88 83 SER A O 1
ATOM 672 N N . SER A 1 84 ? -14.297 1.637 9.699 1.00 98.31 84 SER A N 1
ATOM 673 C CA . SER A 1 84 ? -15.659 1.224 9.347 1.00 98.31 84 SER A CA 1
ATOM 674 C C . SER A 1 84 ? -15.816 -0.298 9.435 1.00 98.31 84 SER A C 1
ATOM 676 O O . SER A 1 84 ? -16.766 -0.793 10.046 1.00 98.31 84 SER A O 1
ATOM 678 N N . SER A 1 85 ? -14.827 -1.043 8.932 1.00 97.19 85 SER A N 1
ATOM 679 C CA . SER A 1 85 ? -14.797 -2.508 9.003 1.00 97.19 85 SER A CA 1
ATOM 680 C C . SER A 1 85 ? -14.747 -3.006 10.453 1.00 97.19 85 SER A C 1
ATOM 682 O O . SER A 1 85 ? -15.573 -3.830 10.843 1.00 97.19 85 SER A O 1
ATOM 684 N N . ILE A 1 86 ? -13.867 -2.445 11.289 1.00 96.50 86 ILE A N 1
ATOM 685 C CA . ILE A 1 86 ? -13.759 -2.769 12.722 1.00 96.50 86 ILE A CA 1
ATOM 686 C C . ILE A 1 86 ? -15.090 -2.517 13.448 1.00 96.50 86 ILE A C 1
ATOM 688 O O . ILE A 1 86 ? -15.554 -3.382 14.196 1.00 96.50 86 ILE A O 1
ATOM 692 N N . ARG A 1 87 ? -15.741 -1.370 13.194 1.00 98.06 87 ARG A N 1
ATOM 693 C CA . ARG A 1 87 ? -17.056 -1.052 13.781 1.00 98.06 87 ARG A CA 1
ATOM 694 C C . ARG A 1 87 ? -18.128 -2.043 13.329 1.00 98.06 87 ARG A C 1
ATOM 696 O O . ARG A 1 87 ? -18.911 -2.499 14.157 1.00 98.06 87 ARG A O 1
ATOM 703 N N . SER A 1 88 ? -18.145 -2.414 12.047 1.00 98.25 88 SER A N 1
ATOM 704 C CA . SER A 1 88 ? -19.118 -3.376 11.502 1.00 98.25 88 SER A CA 1
ATOM 705 C C . SER A 1 88 ? -18.989 -4.778 12.112 1.00 98.25 88 SER A C 1
ATOM 707 O O . SER A 1 88 ? -19.984 -5.485 12.246 1.00 98.25 88 SER A O 1
ATOM 709 N N . LEU A 1 89 ? -17.778 -5.147 12.544 1.00 97.19 89 LEU A N 1
ATOM 710 C CA . LEU A 1 89 ? -17.474 -6.403 13.234 1.00 97.19 89 LEU A CA 1
ATOM 711 C C . LEU A 1 89 ? -17.673 -6.320 14.761 1.00 97.19 89 LEU A C 1
ATOM 713 O O . LEU A 1 89 ? -17.413 -7.291 15.467 1.00 97.19 89 LEU A O 1
ATOM 717 N N . GLY A 1 90 ? -18.148 -5.182 15.283 1.00 97.50 90 GLY A N 1
ATOM 718 C CA . GLY A 1 90 ? -18.533 -5.014 16.687 1.00 97.50 90 GLY A CA 1
ATOM 719 C C . GLY A 1 90 ? -17.421 -4.545 17.628 1.00 97.50 90 GLY A C 1
ATOM 720 O O . GLY A 1 90 ? -17.567 -4.682 18.839 1.00 97.50 90 GLY A O 1
ATOM 721 N N . SER A 1 91 ? -16.320 -3.998 17.105 1.00 96.81 91 SER A N 1
ATOM 722 C CA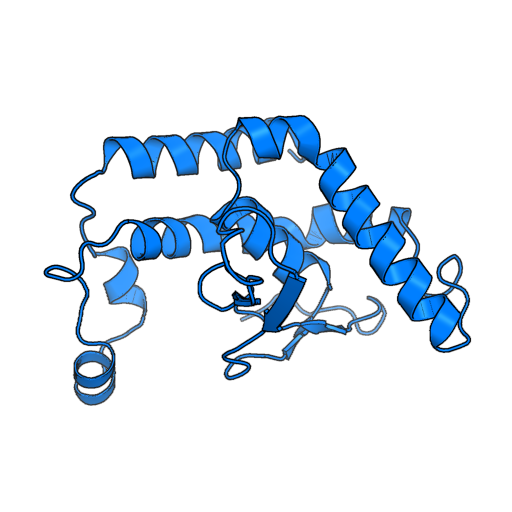 . SER A 1 91 ? -15.203 -3.473 17.907 1.00 96.81 91 SER A CA 1
ATOM 723 C C . SER A 1 91 ? -15.048 -1.951 17.784 1.00 96.81 91 SER A C 1
ATOM 725 O O . SER A 1 91 ? -15.541 -1.333 16.839 1.00 96.81 91 SER A O 1
ATOM 727 N N . ASN A 1 92 ? -14.346 -1.330 18.739 1.00 96.56 92 ASN A N 1
ATOM 728 C CA . ASN A 1 92 ? -14.011 0.095 18.691 1.00 96.56 92 ASN A CA 1
ATOM 729 C C . ASN A 1 92 ? -12.621 0.303 18.048 1.00 96.56 92 ASN A C 1
ATOM 731 O O . ASN A 1 92 ? -11.627 -0.113 18.647 1.00 96.56 92 ASN A O 1
ATOM 735 N N . PRO A 1 93 ? -12.504 0.944 16.867 1.00 95.44 93 PRO A N 1
ATOM 736 C CA . PRO A 1 93 ? -11.201 1.195 16.242 1.00 95.44 93 PRO A CA 1
ATOM 737 C C . PRO A 1 93 ? -10.299 2.082 17.104 1.00 95.44 93 PRO A C 1
ATOM 739 O O . PRO A 1 93 ? -9.095 1.858 17.136 1.00 95.44 93 PRO A O 1
ATOM 742 N N . ASP A 1 94 ? -10.880 2.993 17.888 1.00 93.69 94 ASP A N 1
ATOM 743 C CA . ASP A 1 94 ? -10.131 3.917 18.746 1.00 93.69 94 ASP A CA 1
ATOM 744 C C . ASP A 1 94 ? -9.471 3.213 19.958 1.00 93.69 94 ASP A C 1
ATOM 746 O O . ASP A 1 94 ? -8.652 3.806 20.655 1.00 93.69 94 ASP A O 1
ATOM 750 N N . GLU A 1 95 ? -9.795 1.937 20.196 1.00 92.62 95 GLU A N 1
ATOM 751 C CA . GLU A 1 95 ? -9.176 1.076 21.220 1.00 92.62 95 GLU A CA 1
ATOM 752 C C . GLU A 1 95 ? -8.393 -0.096 20.608 1.00 92.62 95 GLU A C 1
ATOM 754 O O . GLU A 1 95 ? -7.384 -0.553 21.157 1.00 92.62 95 GLU A O 1
ATOM 759 N N . LEU A 1 96 ? -8.877 -0.628 19.481 1.00 92.88 96 LEU A N 1
ATOM 760 C CA . LEU A 1 96 ? -8.275 -1.784 18.830 1.00 92.88 96 LEU A CA 1
ATOM 761 C C . LEU A 1 96 ? -7.011 -1.393 18.062 1.00 92.88 96 LEU A C 1
ATOM 763 O O . LEU A 1 96 ? -5.963 -1.998 18.285 1.00 92.88 96 LEU A O 1
ATOM 767 N N . PHE A 1 97 ? -7.115 -0.410 17.169 1.00 94.31 97 PHE A N 1
ATOM 768 C CA . PHE A 1 97 ? -6.022 0.035 16.313 1.00 94.31 97 PHE A CA 1
ATOM 769 C C . PHE A 1 97 ? -6.289 1.466 15.843 1.00 94.31 97 PHE A C 1
ATOM 771 O O . PHE A 1 97 ? -7.082 1.684 14.932 1.00 94.31 97 PHE A O 1
ATOM 778 N N . THR A 1 98 ? -5.643 2.430 16.494 1.00 95.69 98 THR A N 1
ATOM 779 C CA . THR A 1 98 ? -5.839 3.868 16.273 1.00 95.69 98 THR A CA 1
ATOM 780 C C . THR A 1 98 ? -5.108 4.382 15.031 1.00 95.69 98 THR A C 1
ATOM 782 O O . THR A 1 98 ? -4.149 3.776 14.551 1.00 95.69 98 THR A O 1
ATOM 785 N N . TYR A 1 99 ? -5.492 5.566 14.545 1.00 97.06 99 TYR A N 1
ATOM 786 C CA . TYR A 1 99 ? -4.767 6.233 13.456 1.00 97.06 99 TYR A CA 1
ATOM 787 C C . TYR A 1 99 ? -3.321 6.564 13.847 1.00 97.06 99 TYR A C 1
ATOM 789 O O . TYR A 1 99 ? -2.410 6.495 13.027 1.00 97.06 99 TYR A O 1
ATOM 797 N N . GLU A 1 100 ? -3.090 6.883 15.122 1.00 96.12 100 GLU A N 1
ATOM 798 C CA . GLU A 1 100 ? -1.743 7.111 15.639 1.00 96.12 100 GLU A CA 1
ATOM 799 C C . GLU A 1 100 ? -0.900 5.832 15.575 1.00 96.12 100 GLU A C 1
ATOM 801 O O . GLU A 1 100 ? 0.239 5.877 15.117 1.00 96.12 100 GLU A O 1
ATOM 806 N N . GLN A 1 101 ? -1.478 4.680 15.932 1.00 95.06 101 GLN A N 1
ATOM 807 C CA . GLN A 1 101 ? -0.814 3.384 15.769 1.00 95.06 101 GLN A CA 1
ATOM 808 C C . GLN A 1 101 ? -0.534 3.062 14.299 1.00 95.06 101 GLN A C 1
ATOM 810 O O . GLN A 1 101 ? 0.547 2.563 14.001 1.00 95.06 101 GLN A O 1
ATOM 815 N N . LEU A 1 102 ? -1.434 3.403 13.367 1.00 96.25 102 LEU A N 1
ATOM 816 C CA . LEU A 1 102 ? -1.158 3.258 11.932 1.00 96.25 102 LEU A CA 1
ATOM 817 C C . LEU A 1 102 ? 0.087 4.056 11.514 1.00 96.25 102 LEU A C 1
ATOM 819 O O . LEU A 1 102 ? 0.950 3.515 10.827 1.00 96.25 102 LEU A O 1
ATOM 823 N N . LYS A 1 103 ? 0.221 5.311 11.959 1.00 96.31 103 LYS A N 1
ATOM 824 C CA . LYS A 1 103 ? 1.404 6.142 11.668 1.00 96.31 103 LYS A CA 1
ATOM 825 C C . LYS A 1 103 ? 2.677 5.613 12.336 1.00 96.31 103 LYS A C 1
ATOM 827 O O . LYS A 1 103 ? 3.734 5.608 11.712 1.00 96.31 103 LYS A O 1
ATOM 832 N N . GLN A 1 104 ? 2.588 5.120 13.571 1.00 94.88 104 GLN A N 1
ATOM 833 C CA . GLN A 1 104 ? 3.717 4.477 14.257 1.00 94.88 104 GLN A CA 1
ATOM 834 C C . GLN A 1 104 ? 4.169 3.214 13.516 1.00 94.88 104 GLN A C 1
ATOM 836 O O . GLN A 1 104 ? 5.360 3.008 13.283 1.00 94.88 104 GLN A O 1
ATOM 841 N N . HIS A 1 105 ? 3.214 2.391 13.082 1.00 95.44 105 HIS A N 1
ATOM 842 C CA . HIS A 1 105 ? 3.485 1.241 12.232 1.00 95.44 105 HIS A CA 1
ATOM 843 C C . HIS A 1 105 ? 4.094 1.668 10.901 1.00 95.44 105 HIS A C 1
ATOM 845 O O . HIS A 1 105 ? 4.990 0.983 10.415 1.00 95.44 105 HIS A O 1
ATOM 851 N N . TRP A 1 106 ? 3.648 2.790 10.324 1.00 96.88 106 TRP A N 1
ATOM 852 C CA . TRP A 1 106 ? 4.224 3.330 9.099 1.00 96.88 106 TRP A CA 1
ATOM 853 C C . TRP A 1 106 ? 5.713 3.582 9.288 1.00 96.88 106 TRP A C 1
ATOM 855 O O . TRP A 1 106 ? 6.527 2.997 8.581 1.00 96.88 106 TRP A O 1
ATOM 865 N N . GLN A 1 107 ? 6.084 4.344 10.313 1.00 95.19 107 GLN A N 1
ATOM 866 C CA . GLN A 1 107 ? 7.485 4.634 10.624 1.00 95.19 107 GLN A CA 1
ATOM 867 C C . GLN A 1 107 ? 8.318 3.366 10.877 1.00 95.19 107 GLN A C 1
ATOM 869 O O . GLN A 1 107 ? 9.461 3.287 10.438 1.00 95.19 107 GLN A O 1
ATOM 874 N N . LYS A 1 108 ? 7.753 2.354 11.552 1.00 93.50 108 LYS A N 1
ATOM 875 C CA . LYS A 1 108 ? 8.471 1.112 11.898 1.00 93.50 108 LYS A CA 1
ATOM 876 C C . LYS A 1 108 ? 8.616 0.144 10.715 1.00 93.50 108 LYS A C 1
ATOM 878 O O . LYS A 1 108 ? 9.630 -0.544 10.619 1.00 93.50 108 LYS A O 1
ATOM 883 N N . TYR A 1 109 ? 7.618 0.061 9.832 1.00 94.12 109 TYR A N 1
ATOM 884 C CA . TYR A 1 109 ? 7.480 -1.056 8.887 1.00 94.12 109 TYR A CA 1
ATOM 885 C C . TYR A 1 109 ? 7.459 -0.668 7.403 1.00 94.12 109 TYR A C 1
ATOM 887 O O . TYR A 1 109 ? 7.643 -1.548 6.557 1.00 94.12 109 TYR A O 1
ATOM 895 N N . SER A 1 110 ? 7.271 0.611 7.060 1.00 96.25 110 SER A N 1
ATOM 896 C CA . SER A 1 110 ? 7.116 1.049 5.661 1.00 96.25 110 SER A CA 1
ATOM 897 C C . SER A 1 110 ? 8.394 0.943 4.823 1.00 96.25 110 SER A C 1
ATOM 899 O O . SER A 1 110 ? 8.295 0.764 3.608 1.00 96.25 110 SER A O 1
ATOM 901 N N . LEU A 1 111 ? 9.583 0.941 5.445 1.00 95.81 111 LEU A N 1
ATOM 902 C CA . LEU A 1 111 ? 10.859 0.752 4.740 1.00 95.81 111 LEU A CA 1
ATOM 903 C C . LEU A 1 111 ? 10.879 -0.542 3.913 1.00 95.81 111 LEU A C 1
ATOM 905 O O . LEU A 1 111 ? 11.416 -0.565 2.812 1.00 95.81 111 LEU A O 1
ATOM 909 N N . ALA A 1 112 ? 10.262 -1.618 4.409 1.00 92.25 112 ALA A N 1
ATOM 910 C CA . ALA A 1 112 ? 10.171 -2.868 3.657 1.00 92.25 112 ALA A CA 1
ATOM 911 C C . ALA A 1 112 ? 9.342 -2.711 2.368 1.00 92.25 112 ALA A C 1
ATOM 913 O O . ALA A 1 112 ? 9.694 -3.290 1.341 1.00 92.25 112 ALA A O 1
ATOM 914 N N . GLY A 1 113 ? 8.275 -1.905 2.407 1.00 93.69 113 GLY A N 1
ATOM 915 C CA . GLY A 1 113 ? 7.479 -1.560 1.229 1.00 93.69 113 GLY A CA 1
ATOM 916 C C . GLY A 1 113 ? 8.276 -0.725 0.225 1.00 93.69 113 GLY A C 1
ATOM 917 O O . GLY A 1 113 ? 8.286 -1.055 -0.958 1.00 93.69 113 GLY A O 1
ATOM 918 N N . LEU A 1 114 ? 9.025 0.277 0.705 1.00 95.88 114 LEU A N 1
ATOM 919 C CA . LEU A 1 114 ? 9.926 1.080 -0.133 1.00 95.88 114 LEU A CA 1
ATOM 920 C C . LEU A 1 114 ? 10.992 0.213 -0.817 1.00 95.88 114 LEU A C 1
ATOM 922 O O . LEU A 1 114 ? 11.223 0.340 -2.010 1.00 95.88 114 LEU A O 1
ATOM 926 N N . LEU A 1 115 ? 11.640 -0.698 -0.088 1.00 94.38 115 LEU A N 1
ATOM 927 C CA . LEU A 1 115 ? 12.655 -1.575 -0.680 1.00 94.38 115 LEU A CA 1
ATOM 928 C C . LEU A 1 115 ? 12.051 -2.567 -1.682 1.00 94.38 115 LEU A C 1
ATOM 930 O O . LEU A 1 115 ? 12.691 -2.901 -2.677 1.00 94.38 115 LEU A O 1
ATOM 934 N N . SER A 1 116 ? 10.814 -3.012 -1.451 1.00 90.44 116 SER A N 1
ATOM 935 C CA . SER A 1 116 ? 10.107 -3.895 -2.384 1.00 90.44 116 SER A CA 1
ATOM 936 C C . SER A 1 116 ? 9.795 -3.197 -3.713 1.00 90.44 116 SER A C 1
ATOM 938 O O . SER A 1 116 ? 9.808 -3.857 -4.754 1.00 90.44 116 SER A O 1
ATOM 940 N N . SER A 1 117 ? 9.581 -1.873 -3.716 1.00 92.62 117 SER A N 1
ATOM 941 C CA . SER A 1 117 ? 9.261 -1.131 -4.944 1.00 92.62 117 SER A CA 1
ATOM 942 C C . SER A 1 117 ? 10.388 -1.160 -5.979 1.00 92.62 117 SER A C 1
ATOM 944 O O . SER A 1 117 ? 10.093 -1.188 -7.170 1.00 92.62 117 SER A O 1
ATOM 946 N N . LEU A 1 118 ? 11.656 -1.280 -5.556 1.00 91.12 118 LEU A N 1
ATOM 947 C CA . LEU A 1 118 ? 12.805 -1.492 -6.454 1.00 91.12 118 LEU A CA 1
ATOM 948 C C . LEU A 1 118 ? 12.592 -2.694 -7.383 1.00 91.12 118 LEU A C 1
ATOM 950 O O . LEU A 1 118 ? 12.927 -2.647 -8.563 1.00 91.12 118 LEU A O 1
ATOM 954 N N . THR A 1 119 ? 12.012 -3.771 -6.852 1.00 87.94 119 THR A N 1
ATOM 955 C CA . THR A 1 119 ? 11.766 -4.994 -7.627 1.00 87.94 119 THR A CA 1
ATOM 956 C C . THR A 1 119 ? 10.445 -4.902 -8.373 1.00 87.94 119 THR A C 1
ATOM 958 O O . THR A 1 119 ? 10.391 -5.209 -9.559 1.00 87.94 119 THR A O 1
ATOM 961 N N . ILE A 1 120 ? 9.385 -4.441 -7.704 1.00 89.75 120 ILE A N 1
ATOM 962 C CA . ILE A 1 120 ? 8.039 -4.411 -8.287 1.00 89.75 120 ILE A CA 1
ATOM 963 C C . ILE A 1 120 ? 7.985 -3.467 -9.490 1.00 89.75 120 ILE A C 1
ATOM 965 O O . ILE A 1 120 ? 7.544 -3.876 -10.557 1.00 89.75 120 ILE A O 1
ATOM 969 N N . ILE A 1 121 ? 8.515 -2.246 -9.371 1.00 91.69 121 ILE A N 1
ATOM 970 C CA . ILE A 1 121 ? 8.527 -1.274 -10.475 1.00 91.69 121 ILE A CA 1
ATOM 971 C C . ILE A 1 121 ? 9.364 -1.799 -11.645 1.00 91.69 121 ILE A C 1
ATOM 973 O O . ILE A 1 121 ? 8.993 -1.610 -12.802 1.00 91.69 121 ILE A O 1
ATOM 977 N N . LYS A 1 122 ? 10.473 -2.495 -11.362 1.00 89.19 122 LYS A N 1
ATOM 978 C CA . LYS A 1 122 ? 11.267 -3.168 -12.397 1.00 89.19 122 LYS A CA 1
ATOM 979 C C . LYS A 1 122 ? 10.420 -4.207 -13.135 1.00 89.19 122 LYS A C 1
ATOM 981 O O . LYS A 1 122 ? 10.385 -4.165 -14.359 1.00 89.19 122 LYS A O 1
ATOM 986 N N . VAL A 1 123 ? 9.711 -5.078 -12.414 1.00 86.12 123 VAL A N 1
ATOM 987 C CA . VAL A 1 123 ? 8.839 -6.109 -13.002 1.00 86.12 123 VAL A CA 1
ATOM 988 C C . VAL A 1 123 ? 7.675 -5.499 -13.791 1.00 86.12 123 VAL A C 1
ATOM 990 O O . VAL A 1 123 ? 7.379 -5.971 -14.883 1.00 86.12 123 VAL A O 1
ATOM 993 N N . GLU A 1 124 ? 7.046 -4.433 -13.293 1.00 86.50 124 GLU A N 1
ATOM 994 C CA . GLU A 1 124 ? 5.965 -3.721 -13.994 1.00 86.50 124 GLU A CA 1
ATOM 995 C C . GLU A 1 124 ? 6.406 -3.131 -15.339 1.00 86.50 124 GLU A C 1
ATOM 997 O O . GLU A 1 124 ? 5.611 -3.062 -16.275 1.00 86.50 124 GLU A O 1
ATOM 1002 N N . LEU A 1 125 ? 7.662 -2.686 -15.432 1.00 88.31 125 LEU A N 1
ATOM 1003 C CA . LEU A 1 125 ? 8.226 -2.067 -16.631 1.00 88.31 125 LEU A CA 1
ATOM 1004 C C . LEU A 1 125 ? 8.878 -3.076 -17.591 1.00 88.31 125 LEU A C 1
ATOM 1006 O O . LEU A 1 125 ? 9.379 -2.665 -18.641 1.00 88.31 125 LEU A O 1
ATOM 1010 N N . LEU A 1 126 ? 8.891 -4.374 -17.262 1.00 85.56 126 LEU A N 1
ATOM 1011 C CA . LEU A 1 126 ? 9.371 -5.402 -18.184 1.00 85.56 126 LEU A CA 1
ATOM 1012 C C . LEU A 1 126 ? 8.415 -5.543 -19.367 1.00 85.56 126 LEU A C 1
ATOM 1014 O O . LEU A 1 126 ? 7.205 -5.726 -19.216 1.00 85.56 126 LEU A O 1
ATOM 1018 N N . GLU A 1 127 ? 8.976 -5.521 -20.571 1.00 81.00 127 GLU A N 1
ATOM 1019 C CA . GLU A 1 127 ? 8.229 -5.907 -21.758 1.00 81.00 127 GLU A CA 1
ATOM 1020 C C . GLU A 1 127 ? 8.035 -7.426 -21.773 1.00 81.00 127 GLU A C 1
ATOM 1022 O O . GLU A 1 127 ? 8.892 -8.184 -21.320 1.00 81.00 127 GLU A O 1
ATOM 1027 N N . LYS A 1 128 ? 6.911 -7.894 -22.328 1.00 77.25 128 LYS A N 1
ATOM 1028 C CA . LYS A 1 128 ? 6.574 -9.329 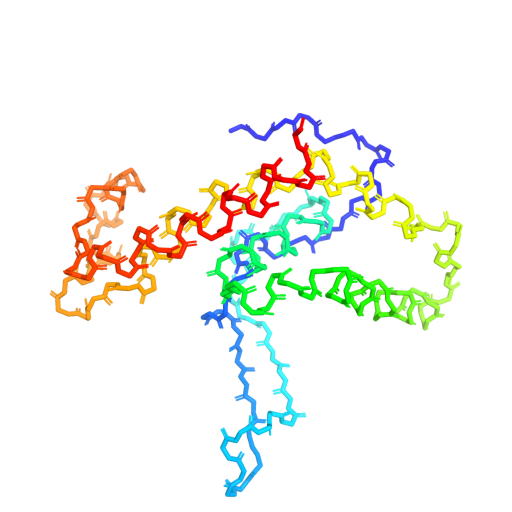-22.360 1.00 77.25 128 LYS A CA 1
ATOM 1029 C C . LYS A 1 128 ? 7.657 -10.193 -23.005 1.00 77.25 128 LYS A C 1
ATOM 1031 O O . LYS A 1 128 ? 7.825 -11.335 -22.598 1.00 77.25 128 LYS A O 1
ATOM 1036 N N . ASP A 1 129 ? 8.367 -9.646 -23.987 1.00 80.31 129 ASP A N 1
ATOM 1037 C CA . ASP A 1 129 ? 9.431 -10.353 -24.703 1.00 80.31 129 ASP A CA 1
ATOM 1038 C C . ASP A 1 129 ? 10.712 -10.504 -23.862 1.00 80.31 129 ASP A C 1
ATOM 1040 O O . ASP A 1 129 ? 11.517 -11.391 -24.135 1.00 80.31 129 ASP A O 1
ATOM 1044 N N . ASP A 1 130 ? 10.885 -9.664 -22.836 1.00 75.94 130 ASP A N 1
ATOM 1045 C CA . ASP A 1 130 ? 12.018 -9.700 -21.904 1.00 75.94 130 ASP A CA 1
ATOM 1046 C C . ASP A 1 130 ? 11.647 -10.335 -20.555 1.00 75.94 130 ASP A C 1
ATOM 1048 O O . ASP A 1 130 ? 12.523 -10.598 -19.727 1.00 75.94 130 ASP A O 1
ATOM 1052 N N . ALA A 1 131 ? 10.353 -10.570 -20.313 1.00 72.81 131 ALA A N 1
ATOM 1053 C CA . ALA A 1 131 ? 9.872 -11.194 -19.095 1.00 72.81 131 ALA A CA 1
ATOM 1054 C C . ALA A 1 131 ? 10.379 -12.644 -19.030 1.00 72.81 131 ALA A C 1
ATOM 1056 O O . ALA A 1 131 ? 10.122 -13.435 -19.946 1.00 72.81 131 ALA A O 1
ATOM 1057 N N . PRO A 1 132 ? 11.102 -13.026 -17.967 1.00 71.50 132 PRO A N 1
ATOM 1058 C CA . PRO A 1 132 ? 11.577 -14.387 -17.851 1.00 71.50 132 PRO A CA 1
ATOM 1059 C C . PRO A 1 132 ? 10.405 -15.356 -17.670 1.00 71.50 132 PRO A C 1
ATOM 1061 O O . PRO A 1 132 ? 9.399 -15.053 -17.027 1.00 71.50 132 PRO A O 1
ATOM 1064 N N . ASP A 1 133 ? 10.559 -16.562 -18.211 1.00 76.94 133 ASP A N 1
ATOM 1065 C CA . ASP A 1 133 ? 9.624 -17.648 -17.944 1.00 76.94 133 ASP A CA 1
ATOM 1066 C C . ASP A 1 133 ? 9.802 -18.115 -16.493 1.00 76.94 133 ASP A C 1
ATOM 1068 O O . ASP A 1 133 ? 10.713 -18.881 -16.167 1.00 76.94 133 ASP A O 1
ATOM 1072 N N . MET A 1 134 ? 8.923 -17.617 -15.623 1.00 71.06 134 MET A N 1
ATOM 1073 C CA . MET A 1 134 ? 8.912 -17.888 -14.184 1.00 71.06 134 MET A CA 1
ATOM 1074 C C . MET A 1 134 ? 8.855 -19.392 -13.879 1.00 71.06 134 MET A C 1
ATOM 1076 O O . MET A 1 134 ? 9.470 -19.855 -12.919 1.00 71.06 134 MET A O 1
ATOM 1080 N N . VAL A 1 135 ? 8.123 -20.161 -14.697 1.00 72.00 135 VAL A N 1
ATOM 1081 C CA . VAL A 1 135 ? 7.970 -21.612 -14.522 1.00 72.00 135 VAL A CA 1
ATOM 1082 C C . VAL A 1 135 ? 9.290 -22.288 -14.841 1.00 72.00 135 VAL A C 1
ATOM 1084 O O . VAL A 1 135 ? 9.805 -23.053 -14.030 1.00 72.00 135 VAL A O 1
ATOM 1087 N N . LYS A 1 136 ? 9.890 -21.928 -15.975 1.00 77.19 136 LYS A N 1
ATOM 1088 C CA . LYS A 1 136 ? 11.191 -22.455 -16.374 1.00 77.19 136 LYS A CA 1
ATOM 1089 C C . LYS A 1 136 ? 12.297 -22.082 -15.384 1.00 77.19 136 LYS A C 1
ATOM 1091 O O . LYS A 1 136 ? 13.145 -22.914 -15.081 1.00 77.19 136 LYS A O 1
ATOM 1096 N N . MET A 1 137 ? 12.291 -20.865 -14.841 1.00 75.94 137 MET A N 1
ATOM 1097 C CA . MET A 1 137 ? 13.258 -20.456 -13.814 1.00 75.94 137 MET A CA 1
ATOM 1098 C C . MET A 1 137 ? 13.112 -21.276 -12.531 1.00 75.94 137 MET A C 1
ATOM 1100 O O . MET A 1 137 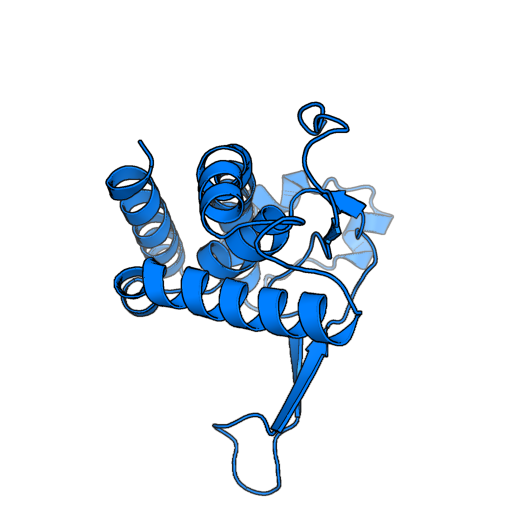? 14.116 -21.731 -11.982 1.00 75.94 137 MET A O 1
ATOM 1104 N N . ALA A 1 138 ? 11.876 -21.501 -12.078 1.00 72.69 138 ALA A N 1
ATOM 1105 C CA . ALA A 1 138 ? 11.608 -22.333 -10.911 1.00 72.69 138 ALA A CA 1
ATOM 1106 C C . ALA A 1 138 ? 12.036 -23.795 -11.138 1.00 72.69 138 ALA A C 1
ATOM 1108 O O . ALA A 1 138 ? 12.643 -24.398 -10.254 1.00 72.69 138 ALA A O 1
ATOM 1109 N N . GLU A 1 139 ? 11.783 -24.349 -12.329 1.00 81.50 139 GLU A N 1
ATOM 1110 C CA . GLU A 1 139 ? 12.243 -25.688 -12.729 1.00 81.50 139 GLU A CA 1
ATOM 1111 C C . GLU A 1 139 ? 13.775 -25.792 -12.793 1.00 81.50 139 GLU A C 1
ATOM 1113 O O . GLU A 1 139 ? 14.346 -26.811 -12.404 1.00 81.50 139 GLU A O 1
ATOM 1118 N N . GLU A 1 140 ? 14.451 -24.732 -13.244 1.00 82.12 140 GLU A N 1
ATOM 1119 C CA . GLU A 1 140 ? 15.915 -24.630 -13.293 1.00 82.12 140 GLU A CA 1
ATOM 1120 C C . GLU A 1 140 ? 16.547 -24.338 -11.916 1.00 82.12 140 GLU A C 1
ATOM 1122 O O . GLU A 1 140 ? 17.772 -24.322 -11.796 1.00 82.12 140 GLU A O 1
ATOM 1127 N N . GLY A 1 141 ? 15.737 -24.136 -10.868 1.00 76.81 141 GLY A N 1
ATOM 1128 C CA . GLY A 1 141 ? 16.205 -23.833 -9.513 1.00 76.81 141 GLY A CA 1
ATOM 1129 C C . GLY A 1 141 ? 16.850 -22.451 -9.375 1.00 76.81 141 GLY A C 1
ATOM 1130 O O . GLY A 1 141 ? 17.641 -22.237 -8.455 1.00 76.81 141 GLY A O 1
ATOM 1131 N N . LYS A 1 142 ? 16.538 -21.531 -10.292 1.00 71.31 142 LYS A N 1
ATOM 1132 C CA . LYS A 1 142 ? 17.057 -20.161 -10.300 1.00 71.31 142 LYS A CA 1
ATOM 1133 C C . LYS A 1 142 ? 16.482 -19.356 -9.143 1.00 71.31 142 LYS A C 1
ATOM 1135 O O . LYS A 1 142 ? 15.308 -19.503 -8.793 1.00 71.31 142 LYS A O 1
ATOM 1140 N N . SER A 1 143 ? 17.318 -18.527 -8.521 1.00 68.06 143 SER A N 1
ATOM 1141 C CA . SER A 1 143 ? 16.904 -17.749 -7.353 1.00 68.06 143 SER A CA 1
ATOM 1142 C C . SER A 1 143 ? 16.124 -16.502 -7.771 1.00 68.06 143 SER A C 1
ATOM 1144 O O . SER A 1 143 ? 16.250 -15.996 -8.884 1.00 68.06 143 SER A O 1
ATOM 1146 N N . ILE A 1 144 ? 15.343 -15.960 -6.832 1.00 63.72 144 ILE A N 1
ATOM 1147 C CA . ILE A 1 144 ? 14.678 -14.660 -7.000 1.00 63.72 144 ILE A CA 1
ATOM 1148 C C . ILE A 1 144 ? 15.718 -13.533 -7.191 1.00 63.72 144 ILE A C 1
ATOM 1150 O O . ILE A 1 144 ? 15.394 -12.453 -7.676 1.00 63.72 144 ILE A O 1
ATOM 1154 N N . GLU A 1 145 ? 16.989 -13.766 -6.855 1.00 65.06 145 GLU A N 1
ATOM 1155 C CA . GLU A 1 145 ? 18.026 -12.748 -7.015 1.00 65.06 145 GLU A CA 1
ATOM 1156 C C . GLU A 1 145 ? 18.261 -12.403 -8.492 1.00 65.06 145 GLU A C 1
ATOM 1158 O O . GLU A 1 145 ? 18.557 -11.257 -8.815 1.00 65.06 145 GLU A O 1
ATOM 1163 N N . GLU A 1 146 ? 18.008 -13.351 -9.397 1.00 66.75 146 GLU A N 1
ATOM 1164 C CA . GLU A 1 146 ? 18.109 -13.138 -10.842 1.00 66.75 146 GLU A CA 1
ATOM 1165 C C . GLU A 1 146 ? 17.077 -12.118 -11.370 1.00 66.75 146 GLU A C 1
ATOM 1167 O O . GLU A 1 146 ? 17.305 -11.521 -12.421 1.00 66.75 146 GLU A O 1
ATOM 1172 N N . TYR A 1 147 ? 15.989 -11.825 -10.632 1.00 63.78 147 TYR A N 1
ATOM 1173 C CA . TYR A 1 147 ? 15.085 -10.711 -10.977 1.00 63.78 147 TYR A CA 1
ATOM 1174 C C . TYR A 1 147 ? 15.758 -9.346 -10.817 1.00 63.78 147 TYR A C 1
ATOM 1176 O O . TYR A 1 147 ? 15.436 -8.414 -11.557 1.00 63.78 147 TYR A O 1
ATOM 1184 N N . PHE A 1 148 ? 16.699 -9.203 -9.875 1.00 65.12 148 PHE A N 1
ATOM 1185 C CA . PHE A 1 148 ? 17.409 -7.936 -9.691 1.00 65.12 148 PHE A CA 1
ATOM 1186 C C . PHE A 1 148 ? 18.346 -7.630 -10.861 1.00 65.12 148 PHE A C 1
ATOM 1188 O O . PHE A 1 148 ? 18.548 -6.452 -11.163 1.00 65.12 148 PHE A O 1
ATOM 1195 N N . ASP A 1 149 ? 18.831 -8.657 -11.561 1.00 72.06 149 ASP A N 1
ATOM 1196 C CA . ASP A 1 149 ? 19.729 -8.529 -12.713 1.00 72.06 149 ASP A CA 1
ATOM 1197 C C . ASP A 1 149 ? 18.994 -8.240 -14.033 1.00 72.06 149 ASP A C 1
ATOM 1199 O O . ASP A 1 149 ? 19.628 -7.896 -15.034 1.00 72.06 149 ASP A O 1
ATOM 1203 N N . LEU A 1 150 ? 17.656 -8.322 -14.055 1.00 72.56 150 LEU A N 1
ATOM 1204 C CA . LEU A 1 150 ? 16.875 -8.016 -15.254 1.00 72.56 150 LEU A CA 1
ATOM 1205 C C . LEU A 1 150 ? 17.079 -6.558 -15.672 1.00 72.56 150 LEU A C 1
ATOM 1207 O O . LEU A 1 150 ? 16.968 -5.635 -14.864 1.00 72.56 150 LEU A O 1
ATOM 1211 N N . THR A 1 151 ? 17.368 -6.339 -16.949 1.00 74.12 151 THR A N 1
ATOM 1212 C CA . THR A 1 151 ? 17.507 -4.998 -17.522 1.00 74.12 151 THR A CA 1
ATOM 1213 C C . THR A 1 151 ? 16.143 -4.502 -17.983 1.00 74.12 151 THR A C 1
ATOM 1215 O O . THR A 1 151 ? 15.416 -5.206 -18.678 1.00 74.12 151 THR A O 1
ATOM 1218 N N . VAL A 1 152 ? 15.779 -3.286 -17.576 1.00 82.00 152 VAL A N 1
ATOM 1219 C CA . VAL A 1 152 ? 14.537 -2.633 -18.007 1.00 82.00 152 VAL A CA 1
ATOM 1220 C C . VAL A 1 152 ? 14.879 -1.757 -19.200 1.00 82.00 152 VAL A C 1
ATOM 1222 O O . VAL A 1 152 ? 15.770 -0.922 -19.094 1.00 82.00 152 VAL A O 1
ATOM 1225 N N . ARG A 1 153 ? 14.177 -1.905 -20.331 1.00 82.62 153 ARG A N 1
ATOM 1226 C CA . ARG A 1 153 ? 14.438 -1.071 -21.522 1.00 82.62 153 ARG A CA 1
ATOM 1227 C C . ARG A 1 153 ? 14.238 0.419 -21.240 1.00 82.62 153 ARG A C 1
ATOM 1229 O O . ARG A 1 153 ? 14.991 1.251 -21.736 1.00 82.62 153 ARG A O 1
ATOM 1236 N N . ASN A 1 154 ? 13.231 0.750 -20.432 1.00 88.88 154 ASN A N 1
ATOM 1237 C CA . ASN A 1 154 ? 12.924 2.113 -20.015 1.00 88.88 154 ASN A CA 1
ATOM 1238 C C . ASN A 1 154 ? 13.577 2.456 -18.662 1.00 88.88 154 ASN A C 1
ATOM 1240 O O . ASN A 1 154 ? 12.897 2.633 -17.649 1.00 88.88 154 ASN A O 1
ATOM 1244 N N . GLU A 1 155 ? 14.912 2.523 -18.640 1.00 90.69 155 GLU A N 1
ATOM 1245 C CA . GLU A 1 155 ? 15.671 2.873 -17.430 1.00 90.69 155 GLU A CA 1
ATOM 1246 C C . GLU A 1 155 ? 15.341 4.279 -16.913 1.00 90.69 155 GLU A C 1
ATOM 1248 O O . GLU A 1 155 ? 15.354 4.504 -15.704 1.00 90.69 155 GLU A O 1
ATOM 1253 N N . GLU A 1 156 ? 15.030 5.226 -17.804 1.00 93.50 156 GLU A N 1
ATOM 1254 C CA . GLU A 1 156 ? 14.663 6.594 -17.420 1.00 93.50 156 GLU A CA 1
ATOM 1255 C C . GLU A 1 156 ? 13.396 6.608 -16.559 1.00 93.50 156 GLU A C 1
ATOM 1257 O O . GLU A 1 156 ? 13.393 7.208 -15.484 1.00 93.50 156 GLU A O 1
ATOM 1262 N N . GLU A 1 157 ? 12.347 5.897 -16.980 1.00 93.69 157 GLU A N 1
ATOM 1263 C CA . GLU A 1 157 ? 11.097 5.805 -16.222 1.00 93.69 157 GLU A CA 1
ATOM 1264 C C . GLU A 1 157 ? 11.267 5.025 -14.916 1.00 93.69 157 GLU A C 1
ATOM 1266 O O . GLU A 1 157 ? 10.754 5.449 -13.878 1.00 93.69 157 GLU A O 1
ATOM 1271 N N . TYR A 1 158 ? 12.026 3.923 -14.937 1.00 93.38 158 TYR A N 1
ATOM 1272 C CA . TYR A 1 158 ? 12.362 3.179 -13.721 1.00 93.38 158 TYR A CA 1
ATOM 1273 C C . TYR A 1 158 ? 13.057 4.090 -12.699 1.00 93.38 158 TYR A C 1
ATOM 1275 O O . TYR A 1 158 ? 12.593 4.229 -11.567 1.00 93.38 158 TYR A O 1
ATOM 1283 N N . ASN A 1 159 ? 14.125 4.777 -13.114 1.00 94.50 159 ASN A N 1
ATOM 1284 C CA . ASN A 1 159 ? 14.884 5.672 -12.245 1.00 94.50 159 ASN A CA 1
ATOM 1285 C C . ASN A 1 159 ? 14.027 6.837 -11.741 1.00 94.50 159 ASN A C 1
ATOM 1287 O O . ASN A 1 159 ? 14.138 7.202 -10.572 1.00 94.50 159 ASN A O 1
ATOM 1291 N N . ARG A 1 160 ? 13.149 7.394 -12.585 1.00 96.19 160 ARG A N 1
ATOM 1292 C CA . ARG A 1 160 ? 12.218 8.456 -12.192 1.00 96.19 160 ARG A CA 1
ATOM 1293 C C . ARG A 1 160 ? 11.266 7.989 -11.088 1.00 96.19 160 ARG A C 1
ATOM 1295 O O . ARG A 1 160 ? 11.191 8.644 -10.054 1.00 96.19 160 ARG A O 1
ATOM 1302 N N . ARG A 1 161 ? 10.578 6.853 -11.272 1.00 95.62 161 ARG A N 1
ATOM 1303 C CA . ARG A 1 161 ? 9.625 6.321 -10.276 1.00 95.62 161 ARG A CA 1
ATOM 1304 C C . ARG A 1 161 ? 10.313 5.963 -8.959 1.00 95.62 161 ARG A C 1
ATOM 1306 O O . ARG A 1 161 ? 9.783 6.276 -7.897 1.00 95.62 161 ARG A O 1
ATOM 1313 N N . ILE A 1 162 ? 11.503 5.358 -9.021 1.00 95.69 162 ILE A N 1
ATOM 1314 C CA . ILE A 1 162 ? 12.305 5.063 -7.826 1.00 95.69 162 ILE A CA 1
ATOM 1315 C C . ILE A 1 162 ? 12.721 6.351 -7.117 1.00 95.69 162 ILE A C 1
ATOM 1317 O O . ILE A 1 162 ? 12.578 6.454 -5.901 1.00 95.69 162 ILE A O 1
ATOM 1321 N N . LEU A 1 163 ? 13.187 7.360 -7.849 1.00 96.62 163 LEU A N 1
ATOM 1322 C CA . LEU A 1 163 ? 13.569 8.628 -7.241 1.00 96.62 163 LEU A CA 1
ATOM 1323 C C . LEU A 1 163 ? 12.377 9.307 -6.549 1.00 96.62 163 LEU A C 1
ATOM 1325 O O . LEU A 1 163 ? 12.529 9.756 -5.416 1.00 96.62 163 LEU A O 1
ATOM 1329 N N . ASP A 1 164 ? 11.200 9.324 -7.180 1.00 97.06 164 ASP A N 1
ATOM 1330 C CA . ASP A 1 164 ? 9.986 9.926 -6.615 1.00 97.06 164 ASP A CA 1
ATOM 1331 C C . ASP A 1 164 ? 9.621 9.306 -5.251 1.00 97.06 164 ASP A C 1
ATOM 1333 O O . ASP A 1 164 ? 9.401 10.031 -4.276 1.00 97.06 164 ASP A O 1
ATOM 1337 N N . VAL A 1 165 ? 9.612 7.970 -5.142 1.00 97.12 165 VAL A N 1
ATOM 1338 C CA . VAL A 1 165 ? 9.240 7.282 -3.889 1.00 97.12 165 VAL A CA 1
ATOM 1339 C C . VAL A 1 165 ? 10.314 7.413 -2.804 1.00 97.12 165 VAL A C 1
ATOM 1341 O O . VAL A 1 165 ? 9.975 7.554 -1.628 1.00 97.12 165 VAL A O 1
ATOM 1344 N N . PHE A 1 166 ? 11.601 7.418 -3.175 1.00 96.88 166 PHE A N 1
ATOM 1345 C CA . PHE A 1 166 ? 12.708 7.584 -2.226 1.00 96.88 166 PHE A CA 1
ATOM 1346 C C . PHE A 1 166 ? 12.822 9.021 -1.707 1.00 96.88 166 PHE A C 1
ATOM 1348 O O . PHE A 1 166 ? 13.049 9.199 -0.511 1.00 96.88 166 PHE A O 1
ATOM 1355 N N . ILE A 1 167 ? 12.631 10.033 -2.563 1.00 97.44 167 ILE A N 1
ATOM 1356 C CA . ILE A 1 167 ? 12.570 11.439 -2.133 1.00 97.44 167 ILE A CA 1
ATOM 1357 C C . ILE A 1 167 ? 11.397 11.627 -1.178 1.00 97.44 167 ILE A C 1
ATOM 1359 O O . ILE A 1 167 ? 11.596 12.118 -0.072 1.00 97.44 167 ILE A O 1
ATOM 1363 N N . HIS A 1 168 ? 10.199 11.160 -1.550 1.00 97.69 168 HIS A N 1
ATOM 1364 C CA . HIS A 1 168 ? 9.042 11.237 -0.662 1.00 97.69 168 HIS A CA 1
ATOM 1365 C C . HIS A 1 168 ? 9.325 10.574 0.694 1.00 97.69 168 HIS A C 1
ATOM 1367 O O . HIS A 1 168 ? 8.997 11.140 1.734 1.00 97.69 168 HIS A O 1
ATOM 1373 N N . TYR A 1 169 ? 9.931 9.381 0.713 1.00 97.38 169 TYR A N 1
ATOM 1374 C CA . TYR A 1 169 ? 10.259 8.716 1.973 1.00 97.38 169 TYR A CA 1
ATOM 1375 C C . TYR A 1 169 ? 11.270 9.518 2.805 1.00 97.38 169 TYR A C 1
ATOM 1377 O O . TYR A 1 169 ? 11.076 9.687 4.008 1.00 97.38 169 TYR A O 1
ATOM 1385 N N . GLY A 1 170 ? 12.332 10.016 2.166 1.00 97.12 170 GLY A N 1
ATOM 1386 C CA . GLY A 1 170 ? 13.382 10.795 2.817 1.00 97.12 170 GLY A CA 1
ATOM 1387 C C . GLY A 1 170 ? 12.878 12.109 3.406 1.00 97.12 170 GLY A C 1
ATOM 1388 O O . GLY A 1 170 ? 13.220 12.423 4.537 1.00 97.12 170 GLY A O 1
ATOM 1389 N N . ASP A 1 171 ? 12.016 12.829 2.690 1.00 96.81 171 ASP A N 1
ATOM 1390 C CA . ASP A 1 171 ? 11.492 14.126 3.135 1.00 96.81 171 ASP A CA 1
ATOM 1391 C C . ASP A 1 171 ? 10.486 14.011 4.297 1.00 96.81 171 ASP A C 1
ATOM 1393 O O . ASP A 1 171 ? 10.272 14.982 5.023 1.00 96.81 171 ASP A O 1
ATOM 1397 N N . ASN A 1 172 ? 9.851 12.844 4.475 1.00 95.12 172 ASN A N 1
ATOM 1398 C CA . ASN A 1 172 ? 8.753 12.664 5.433 1.00 95.12 172 ASN A CA 1
ATOM 1399 C C . ASN A 1 172 ? 9.093 11.768 6.634 1.00 95.12 172 ASN A C 1
ATOM 1401 O O . ASN A 1 172 ? 8.433 11.880 7.672 1.00 95.12 172 ASN A O 1
ATOM 1405 N N . PHE A 1 173 ? 10.068 10.858 6.517 1.00 94.44 173 PHE A N 1
ATOM 1406 C CA . PHE A 1 173 ? 10.291 9.805 7.521 1.00 94.44 173 PHE A CA 1
ATOM 1407 C C . PHE A 1 173 ? 11.752 9.607 7.954 1.00 94.44 173 PHE A C 1
ATOM 1409 O O . PHE A 1 173 ? 11.997 8.726 8.784 1.00 94.44 173 PHE A O 1
ATOM 1416 N N . LEU A 1 174 ? 12.704 10.390 7.430 1.00 90.25 174 LEU A N 1
ATOM 1417 C CA . LEU A 1 174 ? 14.116 10.402 7.846 1.00 90.25 174 LEU A CA 1
ATOM 1418 C C . LEU A 1 174 ? 14.516 11.770 8.412 1.00 90.25 174 LEU A C 1
ATOM 1420 O O . LEU A 1 174 ? 15.351 11.774 9.345 1.00 90.25 174 LEU A O 1
#

InterPro domains:
  IPR004119 Ecdysteroid kinase-like [PF02958] (8-90)
  IPR011009 Protein kinase-like domain superfamily [SSF56112] (7-82)